Protein AF-A0A2J0YSG9-F1 (afdb_monomer_lite)

InterPro domains:
  IPR004176 Clp, repeat (R) N-terminal domain [PF02861] (11-75)
  IPR004176 Clp, repeat (R) N-terminal domain [PS51903] (9-86)
  IPR036628 Clp, N-terminal domain superfamily [G3DSA:1.10.1780.10] (2-86)
  IPR036628 Clp, N-terminal domain superfamily [SSF81923] (11-78)

pLDDT: mean 93.22, std 7.32, range [53.78, 98.19]

Secondary structure (DSSP, 8-state):
-PPPHHHHHHTS-HHHHHHHHHHHHHHHHHTBSS--HHHHHHHHHT-TTSHHHHHHHHTT--HHHHHHHHHHHHTTS-B---S---

Foldseek 3Di:
DDDDPVVVLVPDDPLQNQLQVQLLVVCVVQQFAASDPLSSLLSQLVDCPRPSNVVCVVVVHDSVVSNVVSVVVVVPGDGDHPDRHD

Radius of gyration: 13.68 Å; chains: 1; bounding box: 31×26×39 Å

Organism: Rhizobium meliloti (NCBI:txid382)

Sequence (86 aa):
MATPLKTLIGKLNQTCRQAAERAASLCMAQGHYEVDLEHLFLALLEKPASDFSIVARRSGIEASVLEADLNAEIRGFKNGNTRTPV

Structure (mmCIF, N/CA/C/O backbone):
data_AF-A0A2J0YSG9-F1
#
_entry.id   AF-A0A2J0YSG9-F1
#
loop_
_atom_site.group_PDB
_atom_site.id
_atom_site.type_symbol
_atom_site.label_atom_id
_atom_site.label_alt_id
_atom_site.label_comp_id
_atom_site.label_asym_id
_atom_site.label_entity_id
_atom_site.label_seq_id
_atom_site.pdbx_PDB_ins_code
_atom_site.Cartn_x
_atom_site.Cartn_y
_atom_site.Cartn_z
_atom_site.occupancy
_atom_site.B_iso_or_equiv
_atom_site.auth_seq_id
_atom_site.auth_comp_id
_atom_site.auth_asym_id
_atom_site.auth_atom_id
_atom_site.pdbx_PDB_model_num
ATOM 1 N N . MET A 1 1 ? -9.714 1.735 -25.434 1.00 53.78 1 MET A N 1
ATOM 2 C CA . MET A 1 1 ? -8.544 2.622 -25.238 1.00 53.78 1 MET A CA 1
ATOM 3 C C . MET A 1 1 ? -8.219 2.649 -23.755 1.00 53.78 1 MET A C 1
ATOM 5 O O . MET A 1 1 ? -9.151 2.763 -22.968 1.00 53.78 1 MET A O 1
ATOM 9 N N . ALA A 1 2 ? -6.951 2.494 -23.370 1.00 77.50 2 ALA A N 1
ATOM 10 C CA . ALA A 1 2 ? -6.551 2.612 -21.968 1.00 77.50 2 ALA A CA 1
ATOM 11 C C . ALA A 1 2 ? -6.742 4.063 -21.494 1.00 77.50 2 ALA A C 1
ATOM 13 O O . ALA A 1 2 ? -6.419 5.001 -22.224 1.00 77.50 2 ALA A O 1
ATOM 14 N N . THR A 1 3 ? -7.302 4.253 -20.298 1.00 81.81 3 THR A N 1
ATOM 15 C CA . THR A 1 3 ? -7.449 5.597 -19.720 1.00 81.81 3 THR A CA 1
ATOM 16 C C . THR A 1 3 ? -6.070 6.075 -19.258 1.00 81.81 3 THR A C 1
ATOM 18 O O . THR A 1 3 ? -5.413 5.328 -18.535 1.00 81.81 3 THR A O 1
ATOM 21 N N . PRO A 1 4 ? -5.612 7.287 -19.627 1.00 89.12 4 PRO A N 1
ATOM 22 C CA . PRO A 1 4 ? -4.313 7.786 -19.185 1.00 89.12 4 PRO A CA 1
ATOM 23 C C . PRO A 1 4 ? -4.212 7.821 -17.656 1.00 89.12 4 PRO A C 1
ATOM 25 O O . PRO A 1 4 ? -5.136 8.289 -16.986 1.00 89.12 4 PRO A O 1
ATOM 28 N N . LEU A 1 5 ? -3.071 7.400 -17.102 1.00 86.31 5 LEU A N 1
ATOM 29 C CA . LEU A 1 5 ? -2.854 7.345 -15.651 1.00 86.31 5 LEU A CA 1
ATOM 30 C C . LEU A 1 5 ? -3.120 8.700 -14.978 1.00 86.31 5 LEU A C 1
ATOM 32 O O . LEU A 1 5 ? -3.838 8.772 -13.985 1.00 86.31 5 LEU A O 1
ATOM 36 N N . LYS A 1 6 ? -2.651 9.799 -15.583 1.00 88.19 6 LYS A N 1
ATOM 37 C CA . LYS A 1 6 ? -2.924 11.168 -15.113 1.00 88.19 6 LYS A CA 1
ATOM 38 C C . LYS A 1 6 ? -4.424 11.449 -14.952 1.00 88.19 6 LYS A C 1
ATOM 40 O O . LYS A 1 6 ? -4.824 12.123 -14.006 1.00 88.19 6 LYS A O 1
ATOM 45 N N . THR A 1 7 ? -5.257 10.930 -15.852 1.00 92.50 7 THR A N 1
ATOM 46 C CA . THR A 1 7 ? -6.715 11.084 -15.787 1.00 92.50 7 THR A CA 1
ATOM 47 C C . THR A 1 7 ? -7.307 10.291 -14.625 1.00 92.50 7 THR A C 1
ATOM 49 O O . THR A 1 7 ? -8.199 10.795 -13.948 1.00 92.50 7 THR A O 1
ATOM 52 N N . LEU A 1 8 ? -6.804 9.082 -14.355 1.00 91.31 8 LEU A N 1
ATOM 53 C CA . LEU A 1 8 ? -7.242 8.263 -13.219 1.00 91.31 8 LEU A CA 1
ATOM 54 C C . LEU A 1 8 ? -6.818 8.879 -11.879 1.00 91.31 8 LEU A C 1
ATOM 56 O O . LEU A 1 8 ? -7.667 9.088 -11.016 1.00 91.31 8 LEU A O 1
ATOM 60 N N . ILE A 1 9 ? -5.551 9.283 -11.743 1.00 91.06 9 ILE A N 1
ATOM 61 C CA . ILE A 1 9 ? -5.041 10.014 -10.568 1.00 91.06 9 ILE A CA 1
ATOM 62 C C . ILE A 1 9 ? -5.800 11.335 -10.364 1.00 91.06 9 ILE A C 1
ATOM 64 O O . ILE A 1 9 ? -6.008 11.783 -9.234 1.00 91.06 9 ILE A O 1
ATOM 68 N N . GLY A 1 10 ? -6.273 11.949 -11.453 1.00 94.06 10 GLY A N 1
ATOM 69 C CA . GLY A 1 10 ? -7.168 13.106 -11.460 1.00 94.06 10 GLY A CA 1
ATOM 70 C C . GLY A 1 10 ? -8.465 12.909 -10.667 1.00 94.06 10 GLY A C 1
ATOM 71 O O . GLY A 1 10 ? -8.941 13.862 -10.057 1.00 94.06 10 GLY A O 1
ATOM 72 N N . LYS A 1 11 ? -9.002 11.682 -10.647 1.00 96.25 11 LYS A N 1
ATOM 73 C CA . LYS A 1 11 ? -10.278 11.326 -10.003 1.00 96.25 11 LYS A CA 1
ATOM 74 C C . LYS A 1 11 ? -10.149 10.947 -8.528 1.00 96.25 11 LYS A C 1
ATOM 76 O O . LYS A 1 11 ? -11.165 10.820 -7.850 1.00 96.25 11 LYS A O 1
ATOM 81 N N . LEU A 1 12 ? -8.930 10.732 -8.037 1.00 96.81 12 LEU A N 1
ATOM 82 C CA . LEU A 1 12 ? -8.703 10.387 -6.639 1.00 96.81 12 LEU A CA 1
ATOM 83 C C . LEU A 1 12 ? -9.007 11.582 -5.733 1.00 96.81 12 LEU A C 1
ATOM 85 O O . LEU A 1 12 ? -8.670 12.724 -6.052 1.00 96.81 12 LEU A O 1
ATOM 89 N N . ASN A 1 13 ? -9.591 11.302 -4.567 1.00 96.81 13 ASN A N 1
ATOM 90 C CA . ASN A 1 13 ? -9.641 12.282 -3.488 1.00 96.81 13 ASN A CA 1
ATOM 91 C C . ASN A 1 13 ? -8.219 12.574 -2.959 1.00 96.81 13 ASN A C 1
ATOM 93 O O . ASN A 1 13 ? -7.252 11.884 -3.296 1.00 96.81 13 ASN A O 1
ATOM 97 N N . GLN A 1 14 ? -8.085 13.596 -2.112 1.00 96.88 14 GLN A N 1
ATOM 98 C CA . GLN A 1 14 ? -6.782 14.020 -1.589 1.00 96.88 14 GLN A CA 1
ATOM 99 C C . GLN A 1 14 ? -6.046 12.898 -0.837 1.00 96.88 14 GLN A C 1
ATOM 101 O O . GLN A 1 14 ? -4.845 12.715 -1.037 1.00 96.88 14 GLN A O 1
ATOM 106 N N . THR A 1 15 ? -6.753 12.128 -0.005 1.00 97.19 15 THR A N 1
ATOM 107 C CA . THR A 1 15 ? -6.168 11.033 0.782 1.00 97.19 15 THR A CA 1
ATOM 108 C C . THR A 1 15 ? -5.560 9.964 -0.117 1.00 97.19 15 THR A C 1
ATOM 110 O O . THR A 1 15 ? -4.399 9.603 0.085 1.00 97.19 15 THR A O 1
ATOM 113 N N . CYS A 1 16 ? -6.316 9.507 -1.118 1.00 97.44 16 CYS A N 1
ATOM 114 C CA . CYS A 1 16 ? -5.897 8.484 -2.070 1.00 97.44 16 CYS A CA 1
ATOM 115 C C . CYS A 1 16 ? -4.807 8.985 -3.019 1.00 97.44 16 CYS A C 1
ATOM 117 O O . CYS A 1 16 ? -3.898 8.225 -3.329 1.00 97.44 16 CYS A O 1
ATOM 119 N N . ARG A 1 17 ? -4.845 10.256 -3.450 1.00 96.88 17 ARG A N 1
ATOM 120 C CA . ARG A 1 17 ? -3.770 10.832 -4.275 1.00 96.88 17 ARG A CA 1
ATOM 121 C C . ARG A 1 17 ? -2.439 10.830 -3.526 1.00 96.88 17 ARG A C 1
ATOM 123 O O . ARG A 1 17 ? -1.454 10.328 -4.048 1.00 96.88 17 ARG A O 1
ATOM 130 N N . GLN A 1 18 ? -2.433 11.322 -2.288 1.00 96.81 18 GLN A N 1
ATOM 131 C CA . GLN A 1 18 ? -1.234 11.314 -1.448 1.00 96.81 18 GLN A CA 1
ATOM 132 C C . GLN A 1 18 ? -0.743 9.887 -1.161 1.00 96.81 18 GLN A C 1
ATOM 134 O O . GLN A 1 18 ? 0.458 9.646 -1.132 1.00 96.81 18 GLN A O 1
ATOM 139 N N . ALA A 1 19 ? -1.660 8.933 -0.964 1.00 97.69 19 ALA A N 1
ATOM 140 C CA . ALA A 1 19 ? -1.288 7.532 -0.783 1.00 97.69 19 ALA A CA 1
ATOM 141 C C . ALA A 1 19 ? -0.686 6.924 -2.061 1.00 97.69 19 ALA A C 1
ATOM 143 O O . ALA A 1 19 ? 0.290 6.194 -1.970 1.00 97.69 19 ALA A O 1
ATOM 144 N N . ALA A 1 20 ? -1.196 7.267 -3.248 1.00 96.50 20 ALA A N 1
ATOM 145 C CA . ALA A 1 20 ? -0.623 6.822 -4.519 1.00 96.50 20 ALA A CA 1
ATOM 146 C C . ALA A 1 20 ? 0.791 7.389 -4.751 1.00 96.50 20 ALA A C 1
ATOM 148 O O . ALA A 1 20 ? 1.689 6.664 -5.168 1.00 96.50 20 ALA A O 1
ATOM 149 N N . GLU A 1 21 ? 1.025 8.662 -4.421 1.00 95.56 21 GLU A N 1
ATOM 150 C CA . GLU A 1 21 ? 2.364 9.277 -4.463 1.00 95.56 21 GLU A CA 1
ATOM 151 C C . GLU A 1 21 ? 3.332 8.599 -3.477 1.00 95.56 21 GLU A C 1
ATOM 153 O O . GLU A 1 21 ? 4.487 8.298 -3.803 1.00 95.56 21 GLU A O 1
ATOM 158 N N . ARG A 1 22 ? 2.847 8.299 -2.267 1.00 97.25 22 ARG A N 1
ATOM 159 C CA . ARG A 1 22 ? 3.597 7.551 -1.254 1.00 97.25 22 ARG A CA 1
ATOM 160 C C . ARG A 1 22 ? 3.902 6.117 -1.700 1.00 97.25 22 ARG A C 1
ATOM 162 O O . ARG A 1 22 ? 5.031 5.671 -1.507 1.00 97.25 22 ARG A O 1
ATOM 169 N N . ALA A 1 23 ? 2.952 5.436 -2.334 1.00 97.06 23 ALA A N 1
ATOM 170 C CA . ALA A 1 23 ? 3.112 4.093 -2.888 1.00 97.06 23 ALA A CA 1
ATOM 171 C C . ALA A 1 23 ? 4.180 4.054 -3.987 1.00 97.06 23 ALA A C 1
ATOM 173 O O . ALA A 1 23 ? 5.061 3.198 -3.962 1.00 97.06 23 ALA A O 1
ATOM 174 N N . ALA A 1 24 ? 4.176 5.041 -4.887 1.00 95.25 24 ALA A N 1
ATOM 175 C CA . ALA A 1 24 ? 5.230 5.192 -5.887 1.00 95.25 24 ALA A CA 1
ATOM 176 C C . ALA A 1 24 ? 6.608 5.392 -5.233 1.00 95.25 24 ALA A C 1
ATOM 178 O O . ALA A 1 24 ? 7.592 4.784 -5.649 1.00 95.25 24 ALA A O 1
ATOM 179 N N . SER A 1 25 ? 6.673 6.178 -4.153 1.00 95.19 25 SER A N 1
ATOM 180 C CA . SER A 1 25 ? 7.913 6.380 -3.392 1.00 95.19 25 SER A CA 1
ATOM 181 C C . SER A 1 25 ? 8.408 5.091 -2.718 1.00 95.19 25 SER A C 1
ATOM 183 O O . SER A 1 25 ? 9.609 4.829 -2.720 1.00 95.19 25 SER A O 1
ATOM 185 N N . LEU A 1 26 ? 7.501 4.276 -2.161 1.00 95.31 26 LEU A N 1
ATOM 186 C CA . LEU A 1 26 ? 7.817 2.957 -1.589 1.00 95.31 26 LEU A CA 1
ATOM 187 C C . LEU A 1 26 ? 8.388 2.010 -2.649 1.00 95.31 26 LEU A C 1
ATOM 189 O O . LEU A 1 26 ? 9.473 1.464 -2.462 1.00 95.31 26 LEU A O 1
ATOM 193 N N . CYS A 1 27 ? 7.689 1.890 -3.778 1.00 95.38 27 CYS A N 1
ATOM 194 C CA . CYS A 1 27 ? 8.097 1.068 -4.912 1.00 95.38 27 CYS A CA 1
ATOM 195 C C . CYS A 1 27 ? 9.504 1.447 -5.406 1.00 95.38 27 CYS A C 1
ATOM 197 O O . CYS A 1 27 ? 10.349 0.578 -5.621 1.00 95.38 27 CYS A O 1
ATOM 199 N N . MET A 1 28 ? 9.787 2.750 -5.534 1.00 93.50 28 MET A N 1
ATOM 200 C CA . MET A 1 28 ? 11.110 3.248 -5.924 1.00 93.50 28 MET A CA 1
ATOM 201 C C . MET A 1 28 ? 12.189 2.918 -4.891 1.00 93.50 28 MET A C 1
ATOM 203 O O . MET A 1 28 ? 13.271 2.472 -5.264 1.00 93.50 28 MET A O 1
ATOM 207 N N . ALA A 1 29 ? 11.907 3.123 -3.602 1.00 92.81 29 ALA A N 1
ATOM 208 C CA . ALA A 1 29 ? 12.867 2.865 -2.530 1.00 92.81 29 ALA A CA 1
ATOM 209 C C . ALA A 1 29 ? 13.259 1.382 -2.430 1.00 92.81 29 ALA A C 1
ATOM 211 O O . ALA A 1 29 ? 14.379 1.067 -2.035 1.00 92.81 29 ALA A O 1
ATOM 212 N N . GLN A 1 30 ? 12.350 0.481 -2.806 1.00 92.69 30 GLN A N 1
ATOM 213 C CA . GLN A 1 30 ? 12.569 -0.967 -2.806 1.00 92.69 30 GLN A CA 1
ATOM 214 C C . GLN A 1 30 ? 13.078 -1.503 -4.158 1.00 92.69 30 GLN A C 1
ATOM 216 O O . GLN A 1 30 ? 13.432 -2.675 -4.269 1.00 92.69 30 GLN A O 1
ATOM 221 N N . GLY A 1 31 ? 13.169 -0.650 -5.186 1.00 93.19 31 GLY A N 1
ATOM 222 C CA . GLY A 1 31 ? 13.655 -1.028 -6.515 1.00 93.19 31 GLY A CA 1
ATOM 223 C C . GLY A 1 31 ? 12.698 -1.940 -7.287 1.00 93.19 31 GLY A C 1
ATOM 224 O O . GLY A 1 31 ? 13.159 -2.720 -8.126 1.00 93.19 31 GLY A O 1
ATOM 225 N N . HIS A 1 32 ? 11.396 -1.865 -6.997 1.00 94.25 32 HIS A N 1
ATOM 226 C CA . HIS A 1 32 ? 10.352 -2.610 -7.701 1.00 94.25 32 HIS A CA 1
ATOM 227 C C . HIS A 1 32 ? 10.021 -1.970 -9.055 1.00 94.25 32 HIS A C 1
ATOM 229 O O . HIS A 1 32 ? 10.302 -0.793 -9.313 1.00 94.25 32 HIS A O 1
ATOM 235 N N . TYR A 1 33 ? 9.472 -2.779 -9.958 1.00 89.12 33 TYR A N 1
ATOM 236 C CA . TYR A 1 33 ? 9.195 -2.372 -11.336 1.00 89.12 33 TYR A CA 1
ATOM 237 C C . TYR A 1 33 ? 7.860 -1.640 -11.498 1.00 89.12 33 TYR A C 1
ATOM 239 O O . TYR A 1 33 ? 7.768 -0.749 -12.342 1.00 89.12 33 TYR A O 1
ATOM 247 N N . GLU A 1 34 ? 6.861 -1.995 -10.693 1.00 92.88 34 GLU A N 1
ATOM 248 C CA . GLU A 1 34 ? 5.474 -1.550 -10.842 1.00 92.88 34 GLU A CA 1
ATOM 249 C C . GLU A 1 34 ? 4.896 -1.168 -9.475 1.00 92.88 34 GLU A C 1
ATOM 251 O O . GLU A 1 34 ? 5.226 -1.771 -8.447 1.00 92.88 34 GLU A O 1
ATOM 256 N N . VAL A 1 35 ? 4.046 -0.139 -9.452 1.00 94.75 35 VAL A N 1
ATOM 257 C CA . VAL A 1 35 ? 3.342 0.256 -8.226 1.00 94.75 35 VAL A CA 1
ATOM 258 C C . VAL A 1 35 ? 2.103 -0.620 -8.035 1.00 94.75 35 VAL A C 1
ATOM 260 O O . VAL A 1 35 ? 1.008 -0.276 -8.477 1.00 94.75 35 VAL A O 1
ATOM 263 N N . ASP A 1 36 ? 2.273 -1.738 -7.334 1.00 95.50 36 ASP A N 1
ATOM 264 C CA . ASP A 1 36 ? 1.169 -2.644 -6.994 1.00 95.50 36 ASP A CA 1
ATOM 265 C C . ASP A 1 36 ? 0.273 -2.169 -5.830 1.00 95.50 36 ASP A C 1
ATOM 267 O O . ASP A 1 36 ? 0.590 -1.223 -5.095 1.00 95.50 36 ASP A O 1
ATOM 271 N N . LEU A 1 37 ? -0.867 -2.851 -5.655 1.00 96.19 37 LEU A N 1
ATOM 272 C CA . LEU A 1 37 ? -1.886 -2.536 -4.647 1.00 96.19 37 LEU A CA 1
ATOM 273 C C . LEU A 1 37 ? -1.346 -2.591 -3.217 1.00 96.19 37 LEU A C 1
ATOM 275 O O . LEU A 1 37 ? -1.770 -1.799 -2.378 1.00 96.19 37 LEU A O 1
ATOM 279 N N . GLU A 1 38 ? -0.394 -3.473 -2.939 1.00 97.94 38 GLU A N 1
ATOM 280 C CA . GLU A 1 38 ? 0.225 -3.643 -1.630 1.00 97.94 38 GLU A CA 1
ATOM 281 C C . GLU A 1 38 ? 0.949 -2.360 -1.206 1.00 97.94 38 GLU A C 1
ATOM 283 O O . GLU A 1 38 ? 0.804 -1.914 -0.065 1.00 97.94 38 GLU A O 1
ATOM 288 N N . HIS A 1 39 ? 1.634 -1.686 -2.138 1.00 98.00 39 HIS A N 1
ATOM 289 C CA . HIS A 1 39 ? 2.254 -0.386 -1.875 1.00 98.00 39 HIS A CA 1
ATOM 290 C C . HIS A 1 39 ? 1.201 0.682 -1.547 1.00 98.00 39 HIS A C 1
ATOM 292 O O . HIS A 1 39 ? 1.404 1.510 -0.654 1.00 98.00 39 HIS A O 1
ATOM 298 N N . LEU A 1 40 ? 0.067 0.672 -2.260 1.00 97.69 40 LEU A N 1
ATOM 299 C CA . LEU A 1 40 ? -1.031 1.613 -2.030 1.00 97.69 40 LEU A CA 1
ATOM 300 C C . LEU A 1 40 ? -1.718 1.372 -0.685 1.00 97.69 40 LEU A C 1
ATOM 302 O O . LEU A 1 40 ? -2.014 2.331 0.029 1.00 97.69 40 LEU A O 1
ATOM 306 N N . PHE A 1 41 ? -1.965 0.116 -0.323 1.00 98.19 41 PHE A N 1
ATOM 307 C CA . PHE A 1 41 ? -2.585 -0.236 0.948 1.00 98.19 41 PHE A CA 1
ATOM 308 C C . PHE A 1 41 ? -1.672 0.054 2.131 1.00 98.19 41 PHE A C 1
ATOM 310 O O . PHE A 1 41 ? -2.156 0.634 3.101 1.00 98.19 41 PHE A O 1
ATOM 317 N N . LEU A 1 42 ? -0.364 -0.208 2.029 1.00 98.12 42 LEU A N 1
ATOM 318 C CA . LEU A 1 42 ? 0.599 0.241 3.039 1.00 98.12 42 LEU A CA 1
ATOM 319 C C . LEU A 1 42 ? 0.543 1.762 3.225 1.00 98.12 42 LEU A C 1
ATOM 321 O O . LEU A 1 42 ? 0.386 2.247 4.343 1.00 98.12 42 LEU A O 1
ATOM 325 N N . ALA A 1 43 ? 0.566 2.524 2.129 1.00 98.06 43 ALA A N 1
ATOM 326 C CA . ALA A 1 43 ? 0.481 3.981 2.185 1.00 98.06 43 ALA A CA 1
ATOM 327 C C . ALA A 1 43 ? -0.852 4.504 2.763 1.00 98.06 43 ALA A C 1
ATOM 329 O O . ALA A 1 43 ? -0.889 5.552 3.412 1.00 98.06 43 ALA A O 1
ATOM 330 N N . LEU A 1 44 ? -1.968 3.807 2.529 1.00 98.19 44 LEU A N 1
ATOM 331 C CA . LEU A 1 44 ? -3.263 4.144 3.131 1.00 98.19 44 LEU A CA 1
ATOM 332 C C . LEU A 1 44 ? -3.318 3.792 4.622 1.00 98.19 44 LEU A C 1
ATOM 334 O O . LEU A 1 44 ? -3.988 4.503 5.379 1.00 98.19 44 LEU A O 1
ATOM 338 N N . LEU A 1 45 ? -2.621 2.733 5.034 1.00 97.50 45 LEU A N 1
ATOM 339 C CA . LEU A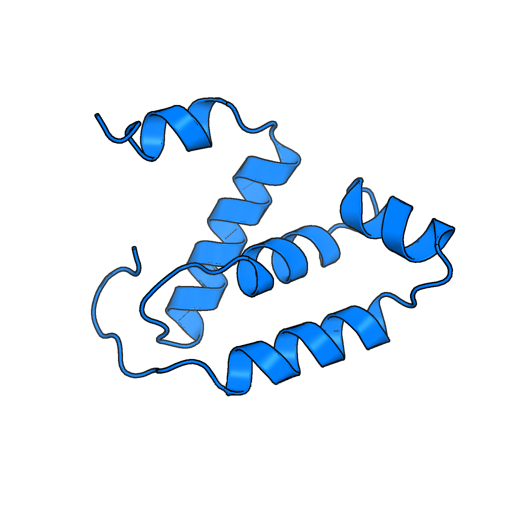 1 45 ? -2.556 2.260 6.415 1.00 97.50 45 LEU A CA 1
ATOM 340 C C . LEU A 1 45 ? -1.724 3.193 7.311 1.00 97.50 45 LEU A C 1
ATOM 342 O O . LEU A 1 45 ? -2.082 3.397 8.469 1.00 97.50 45 LEU A O 1
ATOM 346 N N . GLU A 1 46 ? -0.717 3.880 6.749 1.00 95.94 46 GLU A N 1
ATOM 347 C CA . GLU A 1 46 ? 0.033 4.969 7.414 1.00 95.94 46 GLU A CA 1
ATOM 348 C C . GLU A 1 46 ? -0.876 6.124 7.891 1.00 95.94 46 GLU A C 1
ATOM 350 O O . GLU A 1 46 ? -0.470 6.954 8.707 1.00 95.94 46 GLU A O 1
ATOM 355 N N . LYS A 1 47 ? -2.118 6.203 7.393 1.00 95.44 47 LYS A N 1
ATOM 356 C CA . LYS A 1 47 ? -3.116 7.208 7.775 1.00 95.44 47 LYS A CA 1
ATOM 357 C C . LYS A 1 47 ? -4.210 6.568 8.639 1.00 95.44 47 LYS A C 1
ATOM 359 O O . LYS A 1 47 ? -5.144 5.981 8.090 1.00 95.44 47 LYS A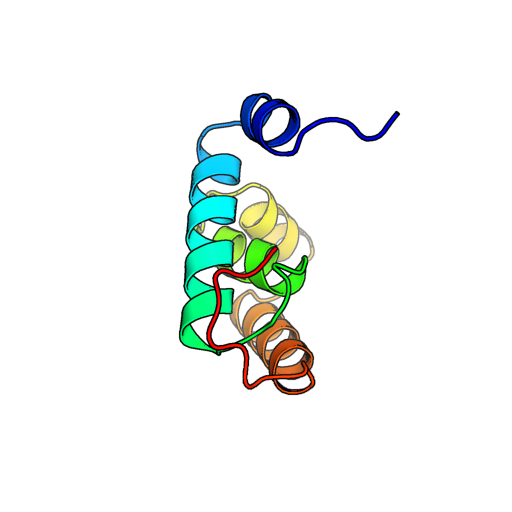 O 1
ATOM 364 N N . PRO A 1 48 ? -4.209 6.752 9.975 1.00 92.62 48 PRO A N 1
ATOM 365 C CA . PRO A 1 48 ? -5.209 6.140 10.862 1.00 92.62 48 PRO A CA 1
ATOM 366 C C . PRO A 1 48 ? -6.663 6.560 10.587 1.00 92.62 48 PRO A C 1
ATOM 368 O O . PRO A 1 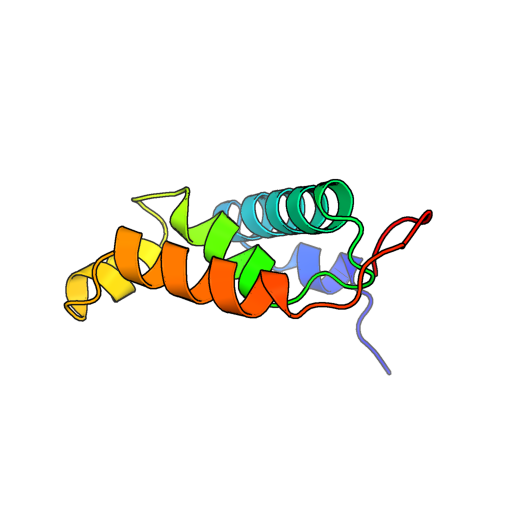48 ? -7.600 5.846 10.950 1.00 92.62 48 PRO A O 1
ATOM 371 N N . ALA A 1 49 ? -6.845 7.728 9.961 1.00 94.69 49 ALA A N 1
ATOM 372 C CA . ALA A 1 49 ? -8.141 8.287 9.580 1.00 94.69 49 ALA A CA 1
ATOM 373 C C . ALA A 1 49 ? -8.562 7.956 8.135 1.00 94.69 49 ALA A C 1
ATOM 375 O O . ALA A 1 49 ? -9.584 8.463 7.681 1.00 94.69 49 ALA A O 1
ATOM 376 N N . SER A 1 50 ? -7.790 7.156 7.388 1.00 97.38 50 SER A N 1
ATOM 377 C CA . SER A 1 50 ? -8.226 6.690 6.069 1.00 97.38 50 SER A CA 1
ATOM 378 C C . SER A 1 50 ? -9.372 5.687 6.207 1.00 97.38 50 SER A C 1
ATOM 380 O O . SER A 1 50 ? -9.443 4.936 7.184 1.00 97.38 50 SER A O 1
ATOM 382 N N . ASP A 1 51 ? -10.251 5.636 5.205 1.00 97.81 51 ASP A N 1
ATOM 383 C CA . ASP A 1 51 ? -11.344 4.659 5.183 1.00 97.81 51 ASP A CA 1
ATOM 384 C C . ASP A 1 51 ? -10.809 3.225 5.270 1.00 97.81 51 ASP A C 1
ATOM 386 O O . ASP A 1 51 ? -11.382 2.403 5.976 1.00 97.81 51 ASP A O 1
ATOM 390 N N . PHE A 1 52 ? -9.668 2.943 4.632 1.00 97.81 52 PHE A N 1
ATOM 391 C CA . PHE A 1 52 ? -9.004 1.641 4.696 1.00 97.81 52 PHE A CA 1
ATOM 392 C C . PHE A 1 52 ? -8.638 1.253 6.136 1.00 97.81 52 PHE A C 1
ATOM 394 O O . PHE A 1 52 ? -9.066 0.204 6.618 1.00 97.81 52 PHE A O 1
ATOM 401 N N . SER A 1 53 ? -7.947 2.137 6.862 1.00 97.31 53 SER A N 1
ATOM 402 C CA . SER A 1 53 ? -7.574 1.922 8.267 1.00 97.31 53 SER A CA 1
ATOM 403 C C . SER A 1 53 ? -8.794 1.794 9.183 1.00 97.31 53 SER A C 1
ATOM 405 O O . SER A 1 53 ? -8.811 0.985 10.114 1.00 97.31 53 SER A O 1
ATOM 407 N N . ILE A 1 54 ? -9.840 2.589 8.935 1.00 97.81 54 ILE A N 1
ATOM 408 C CA . ILE A 1 54 ? -11.082 2.551 9.716 1.00 97.81 54 ILE A CA 1
ATOM 409 C C . ILE A 1 54 ? -11.835 1.239 9.474 1.00 97.81 54 ILE A C 1
ATOM 411 O O . ILE A 1 54 ? -12.302 0.629 10.438 1.00 97.81 54 ILE A O 1
ATOM 415 N N . VAL A 1 55 ? -11.959 0.803 8.219 1.00 98.19 55 VAL A N 1
ATOM 416 C CA . VAL A 1 55 ? -12.647 -0.438 7.844 1.00 98.19 55 VAL A CA 1
ATOM 417 C C . VAL A 1 55 ? -11.897 -1.653 8.375 1.00 98.19 55 VAL A C 1
ATOM 419 O O . VAL A 1 55 ? -12.544 -2.514 8.968 1.00 98.19 55 VAL A O 1
ATOM 422 N N . ALA A 1 56 ? -10.567 -1.706 8.252 1.00 97.50 56 ALA A N 1
ATOM 423 C CA . ALA A 1 56 ? -9.757 -2.793 8.807 1.00 97.50 56 ALA A CA 1
ATOM 424 C C . ALA A 1 56 ? -10.005 -2.949 10.317 1.00 97.50 56 ALA A C 1
ATOM 426 O O . ALA A 1 56 ? -10.462 -4.000 10.768 1.00 97.50 56 ALA A O 1
ATOM 427 N N . ARG A 1 57 ? -9.864 -1.855 11.080 1.00 96.44 57 ARG A N 1
ATOM 428 C CA . ARG A 1 57 ? -10.113 -1.850 12.529 1.00 96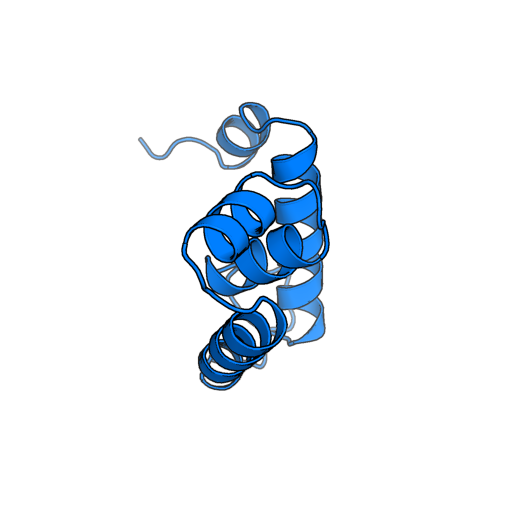.44 57 ARG A CA 1
ATOM 429 C C . ARG A 1 57 ? -11.545 -2.262 12.878 1.00 96.44 57 ARG A C 1
ATOM 431 O O . ARG A 1 57 ? -11.756 -3.050 13.794 1.00 96.44 57 ARG A O 1
ATOM 438 N N . ARG A 1 58 ? -12.546 -1.740 12.160 1.00 97.69 58 ARG A N 1
ATOM 439 C CA . ARG A 1 58 ? -13.962 -2.098 12.382 1.00 97.69 58 ARG A CA 1
ATOM 440 C C . ARG A 1 58 ? -14.280 -3.547 12.019 1.00 97.69 58 ARG A C 1
ATOM 442 O O . ARG A 1 58 ? -15.243 -4.088 12.547 1.00 97.69 58 ARG A O 1
ATOM 449 N N . SER A 1 59 ? -13.476 -4.156 11.156 1.00 97.94 59 SER A N 1
ATOM 450 C CA . SER A 1 59 ? -13.591 -5.563 10.766 1.00 97.94 59 SER A CA 1
ATOM 451 C C . SER A 1 59 ? -12.824 -6.502 11.704 1.00 97.94 59 SER A C 1
ATOM 453 O O . SER A 1 59 ? -12.787 -7.701 11.453 1.00 97.94 59 SER A O 1
ATOM 455 N N . GLY A 1 60 ? -12.210 -5.981 12.775 1.00 97.44 60 GLY A N 1
ATOM 456 C CA . GLY A 1 60 ? -11.397 -6.770 13.704 1.00 97.44 60 GLY A CA 1
ATOM 457 C C . GLY A 1 60 ? -10.018 -7.144 13.156 1.00 97.44 60 GLY A C 1
ATOM 458 O O . GLY A 1 60 ? -9.392 -8.065 13.670 1.00 97.44 60 GLY A O 1
ATOM 459 N N . ILE A 1 61 ? -9.551 -6.455 12.111 1.00 97.69 61 ILE A N 1
ATOM 460 C CA . ILE A 1 61 ? -8.220 -6.650 11.537 1.00 97.69 61 ILE A CA 1
ATOM 461 C C . ILE A 1 61 ? -7.264 -5.665 12.210 1.00 97.69 61 ILE A C 1
ATOM 463 O O . ILE A 1 61 ? -7.432 -4.446 12.104 1.00 97.69 61 ILE A O 1
ATOM 467 N N . GLU A 1 62 ? -6.256 -6.199 12.896 1.00 95.56 62 GLU A N 1
ATOM 468 C CA . GLU A 1 62 ? -5.195 -5.405 13.515 1.00 95.56 62 GLU A CA 1
ATOM 469 C C . GLU A 1 62 ? -4.282 -4.791 12.450 1.00 95.56 62 GLU A C 1
ATOM 471 O O . GLU A 1 62 ? -3.771 -5.486 11.569 1.00 95.56 62 GLU A O 1
ATOM 476 N N . ALA A 1 63 ? -4.050 -3.478 12.542 1.00 94.62 63 ALA A N 1
ATOM 477 C CA . ALA A 1 63 ? -3.293 -2.740 11.530 1.00 94.62 63 ALA A CA 1
ATOM 478 C C . ALA A 1 63 ? -1.843 -3.230 11.415 1.00 94.62 63 ALA A C 1
ATOM 480 O O . ALA A 1 63 ? -1.340 -3.380 10.310 1.00 94.62 63 ALA A O 1
ATOM 481 N N . SER A 1 64 ? -1.191 -3.543 12.536 1.00 96.00 64 SER A N 1
ATOM 482 C CA . SER A 1 64 ? 0.188 -4.047 12.542 1.00 96.00 64 SER A CA 1
ATOM 483 C C . SER A 1 64 ? 0.325 -5.423 11.887 1.00 96.00 64 SER A C 1
ATOM 485 O O . SER A 1 64 ? 1.334 -5.697 11.242 1.00 96.00 64 SER A O 1
ATOM 487 N N . VAL A 1 65 ? -0.687 -6.284 12.029 1.00 97.19 65 VAL A N 1
ATOM 488 C CA . VAL A 1 65 ? -0.717 -7.604 11.383 1.00 97.19 65 VAL A CA 1
ATOM 489 C C . VAL A 1 65 ? -0.902 -7.435 9.879 1.00 97.19 65 VAL A C 1
ATOM 491 O O . VAL A 1 65 ? -0.105 -7.958 9.108 1.00 97.19 65 VAL A O 1
ATOM 494 N N . LEU A 1 66 ? -1.879 -6.624 9.464 1.00 97.19 66 LEU A N 1
ATOM 495 C CA . LEU A 1 66 ? -2.112 -6.336 8.049 1.00 97.19 66 LEU A CA 1
ATOM 496 C C . LEU A 1 66 ? -0.891 -5.674 7.388 1.00 97.19 66 LEU A C 1
ATOM 498 O O . LEU A 1 66 ? -0.540 -6.008 6.261 1.00 97.19 66 LEU A O 1
ATOM 502 N N . GLU A 1 67 ? -0.216 -4.763 8.089 1.00 97.69 67 GLU A N 1
ATOM 503 C CA . GLU A 1 67 ? 1.040 -4.165 7.636 1.00 97.69 67 GLU A CA 1
ATOM 504 C C . GLU A 1 67 ? 2.137 -5.222 7.450 1.00 97.69 67 GLU A C 1
ATOM 506 O O . GLU A 1 67 ? 2.851 -5.204 6.444 1.00 97.69 67 GLU A O 1
ATOM 511 N N . ALA A 1 68 ? 2.285 -6.146 8.401 1.00 98.00 68 ALA A N 1
ATOM 512 C CA . ALA A 1 68 ? 3.275 -7.214 8.322 1.00 98.00 68 ALA A CA 1
ATOM 513 C C . ALA A 1 68 ? 3.012 -8.158 7.139 1.00 98.00 68 ALA A C 1
ATOM 515 O O . ALA A 1 68 ? 3.964 -8.514 6.440 1.00 98.00 68 ALA A O 1
ATOM 516 N N . ASP A 1 69 ? 1.746 -8.502 6.892 1.00 97.88 69 ASP A N 1
ATOM 517 C CA . ASP A 1 69 ? 1.320 -9.356 5.780 1.00 97.88 69 ASP A CA 1
ATOM 518 C C . ASP A 1 69 ? 1.581 -8.680 4.426 1.00 97.88 69 ASP A C 1
ATOM 520 O O . ASP A 1 69 ? 2.230 -9.261 3.558 1.00 97.88 69 ASP A O 1
ATOM 524 N N . LEU A 1 70 ? 1.184 -7.412 4.266 1.00 97.94 70 LEU A N 1
ATOM 525 C CA . LEU A 1 70 ? 1.456 -6.639 3.045 1.00 97.94 70 LEU A CA 1
ATOM 526 C C . LEU A 1 70 ? 2.962 -6.524 2.770 1.00 97.94 70 LEU A C 1
ATOM 528 O O . LEU A 1 70 ? 3.417 -6.712 1.643 1.00 97.94 70 LEU A O 1
ATOM 532 N N . ASN A 1 71 ? 3.762 -6.263 3.807 1.00 97.38 71 ASN A N 1
ATOM 533 C CA . ASN A 1 71 ? 5.217 -6.245 3.672 1.00 97.38 71 ASN A CA 1
ATOM 534 C C . ASN A 1 71 ? 5.795 -7.629 3.341 1.00 97.38 71 ASN A C 1
ATOM 536 O O . ASN A 1 71 ? 6.850 -7.708 2.712 1.00 97.38 71 ASN A O 1
ATOM 540 N N . ALA A 1 72 ? 5.161 -8.719 3.780 1.00 97.50 72 ALA A N 1
ATOM 541 C CA . ALA A 1 72 ? 5.586 -10.069 3.433 1.00 97.50 72 AL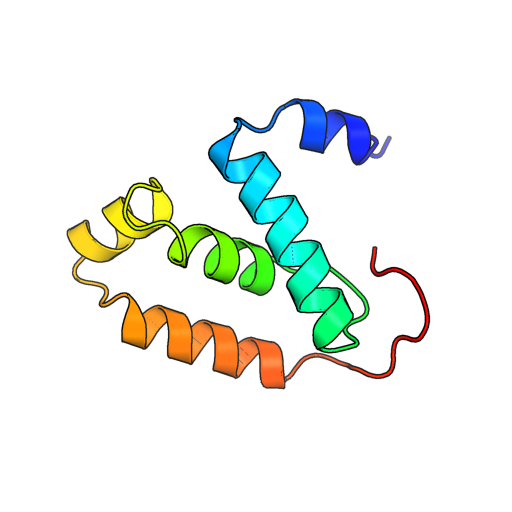A A CA 1
ATOM 542 C C . ALA A 1 72 ? 5.377 -10.375 1.952 1.00 97.50 72 ALA A C 1
ATOM 544 O O . ALA A 1 72 ? 6.308 -10.880 1.326 1.00 97.50 72 ALA A O 1
ATOM 545 N N . GLU A 1 73 ? 4.229 -9.994 1.395 1.00 96.88 73 GLU A N 1
ATOM 546 C CA . GLU A 1 73 ? 3.944 -10.136 -0.037 1.00 96.88 73 GLU A CA 1
ATOM 547 C C . GLU A 1 73 ? 4.912 -9.310 -0.889 1.00 96.88 73 GLU A C 1
ATOM 549 O O . GLU A 1 73 ? 5.542 -9.828 -1.812 1.00 96.88 73 GLU A O 1
ATOM 554 N N . ILE A 1 74 ? 5.145 -8.052 -0.503 1.00 95.81 74 ILE A N 1
ATOM 555 C CA . ILE A 1 74 ? 6.071 -7.154 -1.204 1.00 95.81 74 ILE A CA 1
ATOM 556 C C . ILE A 1 74 ? 7.501 -7.708 -1.253 1.00 95.81 74 ILE A C 1
ATOM 558 O O . ILE A 1 74 ? 8.208 -7.507 -2.238 1.00 95.81 74 ILE A O 1
ATOM 562 N N . ARG A 1 75 ? 7.956 -8.449 -0.232 1.00 93.69 75 ARG A N 1
ATOM 563 C CA . ARG A 1 75 ? 9.287 -9.090 -0.262 1.00 93.69 75 ARG A CA 1
ATOM 564 C C . ARG A 1 75 ? 9.430 -10.123 -1.384 1.00 93.69 75 ARG A C 1
ATOM 566 O O . ARG A 1 75 ? 10.557 -10.431 -1.764 1.00 93.69 75 ARG A O 1
ATOM 573 N N . GLY A 1 76 ? 8.323 -10.665 -1.889 1.00 93.12 76 GLY A N 1
ATOM 574 C CA . GLY A 1 76 ? 8.305 -11.581 -3.028 1.00 93.12 76 GLY A CA 1
ATOM 575 C C . GLY A 1 76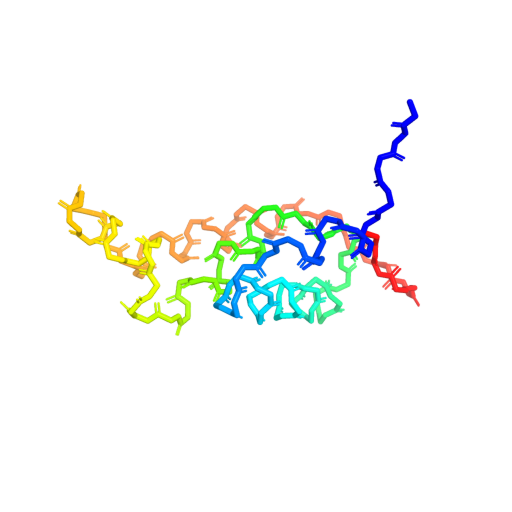 ? 8.408 -10.886 -4.387 1.00 93.12 76 GLY A C 1
ATOM 576 O O . GLY A 1 76 ? 8.566 -11.566 -5.405 1.00 93.12 76 GLY A O 1
ATOM 577 N N . PHE A 1 77 ? 8.322 -9.554 -4.438 1.00 94.31 77 PHE A N 1
ATOM 578 C CA . PHE A 1 77 ? 8.323 -8.819 -5.697 1.00 94.31 77 PHE A CA 1
ATOM 579 C C . PHE A 1 77 ? 9.695 -8.834 -6.366 1.00 94.31 77 PHE A C 1
ATOM 581 O O . PHE A 1 77 ? 10.752 -8.843 -5.730 1.00 94.31 77 PHE A O 1
ATOM 588 N N . LYS A 1 78 ? 9.681 -8.816 -7.702 1.00 89.12 78 LYS A N 1
ATOM 589 C CA . LYS A 1 78 ? 10.911 -8.680 -8.484 1.00 89.12 78 LYS A CA 1
ATOM 590 C C . LYS A 1 78 ? 11.489 -7.283 -8.262 1.00 89.12 78 LYS A C 1
ATOM 592 O O . LYS A 1 78 ? 10.785 -6.285 -8.403 1.00 89.12 78 LYS A O 1
ATOM 597 N N . ASN A 1 79 ? 12.785 -7.224 -7.980 1.00 87.75 79 ASN A N 1
ATOM 598 C CA . ASN A 1 79 ? 13.524 -5.986 -7.763 1.00 87.75 79 ASN A CA 1
ATOM 599 C C . ASN A 1 79 ? 14.730 -5.876 -8.713 1.00 87.75 79 ASN A C 1
ATOM 601 O O . ASN A 1 79 ? 15.020 -6.792 -9.485 1.00 87.75 79 ASN A O 1
ATOM 605 N N . GLY A 1 80 ? 15.401 -4.723 -8.683 1.00 82.62 80 GLY A N 1
ATOM 606 C CA . GLY A 1 80 ? 16.506 -4.390 -9.590 1.00 82.62 80 GLY A CA 1
ATOM 607 C C . GLY A 1 80 ? 16.134 -3.361 -10.659 1.00 82.62 80 GLY A C 1
ATOM 608 O O . GLY A 1 80 ? 16.865 -3.185 -11.636 1.00 82.62 80 GLY A O 1
ATOM 609 N N . ASN A 1 81 ? 15.003 -2.671 -10.492 1.00 79.44 81 ASN A N 1
ATOM 610 C CA . ASN A 1 81 ? 14.629 -1.567 -11.359 1.00 79.44 81 ASN A CA 1
ATOM 611 C C . ASN A 1 81 ? 15.539 -0.351 -11.113 1.00 79.44 81 ASN A C 1
ATOM 613 O O . ASN A 1 81 ? 15.633 0.155 -9.998 1.00 79.44 81 ASN A O 1
ATOM 617 N N . THR A 1 82 ? 16.186 0.144 -12.168 1.00 74.88 82 THR A N 1
ATOM 618 C CA . THR A 1 82 ? 16.989 1.383 -12.153 1.00 74.88 82 THR A CA 1
ATOM 619 C C . THR A 1 82 ? 16.259 2.569 -12.789 1.00 74.88 82 THR A C 1
ATOM 621 O O . THR A 1 82 ? 16.839 3.642 -12.961 1.00 74.88 82 THR A O 1
ATOM 624 N N . ARG A 1 83 ? 14.990 2.385 -13.176 1.00 77.31 83 ARG A N 1
ATOM 625 C CA . ARG A 1 83 ? 14.140 3.381 -13.843 1.00 77.31 83 ARG A CA 1
ATOM 626 C C . ARG A 1 83 ? 12.992 3.803 -12.923 1.00 77.31 83 ARG A C 1
ATOM 628 O O . ARG A 1 83 ? 12.805 3.252 -11.844 1.00 77.31 83 ARG A O 1
ATOM 635 N N . THR A 1 84 ? 12.200 4.781 -13.361 1.00 76.88 84 THR A N 1
ATOM 636 C CA . THR A 1 84 ? 10.932 5.117 -12.700 1.00 76.88 84 THR A CA 1
ATOM 637 C C . THR A 1 84 ? 9.944 3.955 -12.879 1.00 76.88 84 THR A C 1
ATOM 639 O O . THR A 1 84 ? 9.763 3.525 -14.021 1.00 76.88 84 THR A O 1
ATOM 642 N N . PRO A 1 85 ? 9.342 3.430 -11.797 1.00 79.50 85 PRO A N 1
ATOM 643 C CA . PRO A 1 85 ? 8.325 2.387 -11.880 1.00 79.50 85 PRO A CA 1
ATOM 644 C C . PRO A 1 85 ? 7.067 2.887 -12.596 1.00 79.50 85 PRO A C 1
ATOM 646 O O . PRO A 1 85 ? 6.806 4.096 -12.628 1.00 79.50 85 PRO A O 1
ATOM 649 N N . VAL A 1 86 ? 6.333 1.953 -13.201 1.00 74.75 86 VAL A N 1
ATOM 650 C CA . VAL A 1 86 ? 5.104 2.227 -13.969 1.00 74.75 86 VAL A CA 1
ATOM 651 C C . VAL A 1 86 ? 3.835 2.050 -13.148 1.00 74.75 86 VAL A C 1
ATOM 653 O O . VAL A 1 86 ? 3.864 1.291 -12.151 1.00 74.75 86 VAL A O 1
#